Protein AF-A0A0F3INC1-F1 (afdb_monomer_lite)

Foldseek 3Di:
DDDDDDDDDPVLVVLQVLLVCVLCVQLVQLDDPNRDWDWADDPDDGTDTDSDSVVRNVRDDDPDPSSD

InterPro domains:
  IPR001844 Chaperonin Cpn60/GroEL [PTHR45633] (2-68)
  IPR002423 Chaperonin Cpn60/GroEL/TCP-1 family [PF00118] (23-64)
  IPR017998 T-complex protein 1 [PR00304] (25-41)
  IPR017998 T-complex protein 1 [PR00304] (47-65)
  IPR027413 GroEL-like equatorial domain superfamily [G3DSA:1.10.560.10] (6-68)
  IPR027413 GroEL-like equatorial domain superfamily [SSF48592] (3-68)

Secondary structure (DSSP, 8-state):
--------HHHHHHHHHHHHHHHHHHHHTT-STTPPPEEE--SSSSPEEE--HHHHHHT---SSTTT-

Sequence (68 aa):
MAAKEVKFSTDARTKMLRGVDILADAVKVTLGPKGRNVVIEKSFGAPRITKDGVSVAKEIELADKFEN

Organism: NCBI:txid552518

Radius of gyration: 15.36 Å; chains: 1; bounding box: 26×34×39 Å

pLDDT: mean 94.7, std 5.07, range [59.97, 97.94]

Structure (mmCIF, N/CA/C/O backbone):
data_AF-A0A0F3INC1-F1
#
_entry.id   AF-A0A0F3INC1-F1
#
loop_
_atom_site.group_PDB
_atom_site.id
_atom_site.type_symbol
_atom_site.label_atom_id
_atom_site.label_alt_id
_atom_site.label_comp_id
_atom_site.label_asym_id
_atom_site.label_entity_id
_atom_site.label_seq_id
_atom_site.pdbx_PDB_ins_code
_atom_site.Cartn_x
_atom_site.Cartn_y
_atom_site.Cartn_z
_atom_site.occupancy
_atom_site.B_iso_or_equiv
_atom_site.auth_seq_id
_atom_site.auth_comp_id
_atom_site.auth_asym_id
_atom_site.auth_atom_id
_atom_site.pdbx_PDB_model_num
ATOM 1 N N . MET A 1 1 ? -3.208 22.081 22.995 1.00 59.97 1 MET A N 1
ATOM 2 C CA . MET A 1 1 ? -3.125 20.668 22.559 1.00 59.97 1 MET A CA 1
ATOM 3 C C . MET A 1 1 ? -4.135 20.464 21.444 1.00 59.97 1 MET A C 1
ATOM 5 O O . MET A 1 1 ? -5.246 20.954 21.582 1.00 59.97 1 MET A O 1
ATOM 9 N N . ALA A 1 2 ? -3.757 19.814 20.343 1.00 80.88 2 ALA A N 1
ATOM 10 C CA . ALA A 1 2 ? -4.712 19.492 19.282 1.00 80.88 2 ALA A CA 1
ATOM 11 C C . ALA A 1 2 ? -5.704 18.423 19.769 1.00 80.88 2 ALA A C 1
ATOM 13 O O . ALA A 1 2 ? -5.297 17.483 20.459 1.00 80.88 2 ALA A O 1
ATOM 14 N N . ALA A 1 3 ? -6.982 18.571 19.413 1.00 88.81 3 ALA A N 1
ATOM 15 C CA . ALA A 1 3 ? -8.011 17.582 19.717 1.00 88.81 3 ALA A CA 1
ATOM 16 C C . ALA A 1 3 ? -7.670 16.224 19.076 1.00 88.81 3 ALA A C 1
ATOM 18 O O . ALA A 1 3 ? -7.074 16.164 17.997 1.00 88.81 3 ALA A O 1
ATOM 19 N N . LYS A 1 4 ? -8.021 15.133 19.762 1.00 92.06 4 LYS A N 1
ATOM 20 C CA . LYS A 1 4 ? -7.811 13.759 19.294 1.00 92.06 4 LYS A CA 1
ATOM 21 C C . LYS A 1 4 ? -9.147 13.173 18.865 1.00 92.06 4 LYS A C 1
ATOM 23 O O . LYS A 1 4 ? -10.113 13.240 19.617 1.00 92.06 4 LYS A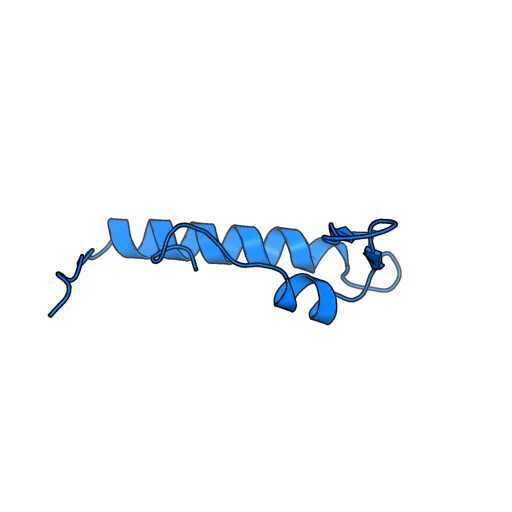 O 1
ATOM 28 N N . GLU A 1 5 ? -9.178 12.587 17.677 1.00 90.88 5 GLU A N 1
ATOM 29 C CA . GLU A 1 5 ? -10.302 11.774 17.228 1.00 90.88 5 GLU A CA 1
ATOM 30 C C . GLU A 1 5 ? -10.056 10.324 17.654 1.00 90.88 5 GLU A C 1
ATOM 32 O O . GLU A 1 5 ? -8.949 9.807 17.489 1.00 90.88 5 GLU A O 1
ATOM 37 N N . VAL A 1 6 ? -11.067 9.678 18.236 1.00 92.75 6 VAL A N 1
ATOM 38 C CA . VAL A 1 6 ? -10.971 8.300 18.731 1.00 92.75 6 VAL A CA 1
ATOM 39 C C . VAL A 1 6 ? -12.115 7.489 18.138 1.00 92.75 6 VAL A C 1
ATOM 41 O O . VAL A 1 6 ? -13.283 7.807 18.351 1.00 92.75 6 VAL A O 1
ATOM 44 N N . LYS A 1 7 ? -11.767 6.434 17.397 1.00 92.75 7 LYS A N 1
ATOM 45 C CA . LYS A 1 7 ? -12.706 5.472 16.807 1.00 92.75 7 LYS A CA 1
ATOM 46 C C . LYS A 1 7 ? -12.600 4.135 17.530 1.00 92.75 7 LYS A C 1
ATOM 48 O O . LYS A 1 7 ? -11.517 3.747 17.962 1.00 92.75 7 LYS A O 1
ATOM 53 N N . PHE A 1 8 ? -13.713 3.412 17.632 1.00 94.00 8 PHE A N 1
ATOM 54 C CA . PHE A 1 8 ? -13.787 2.158 18.385 1.00 94.00 8 PHE A CA 1
ATOM 55 C C . PHE A 1 8 ? -14.312 0.996 17.543 1.00 94.00 8 PHE A C 1
ATOM 57 O O . PHE A 1 8 ? -15.052 1.175 16.574 1.00 94.00 8 PHE A O 1
ATOM 64 N N . SER A 1 9 ? -13.963 -0.217 17.979 1.00 95.00 9 SER A N 1
ATOM 65 C CA . SER A 1 9 ? -14.486 -1.484 17.465 1.00 95.00 9 SER A CA 1
ATOM 66 C C . SER A 1 9 ? -14.461 -1.563 15.929 1.00 95.00 9 SER A C 1
ATOM 68 O O . SER A 1 9 ? -13.398 -1.452 15.319 1.00 95.00 9 SER A O 1
ATOM 70 N N . THR A 1 10 ? -15.611 -1.800 15.299 1.00 96.06 10 THR A N 1
ATOM 71 C CA . THR A 1 10 ? -15.729 -2.085 13.868 1.00 96.06 10 THR A CA 1
ATOM 72 C C . THR A 1 10 ? -15.377 -0.889 12.993 1.00 96.0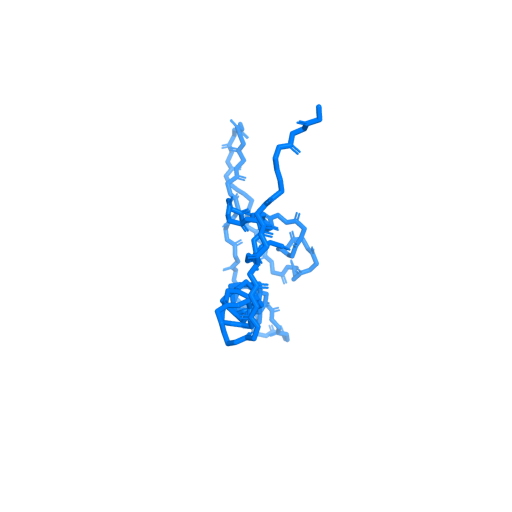6 10 THR A C 1
ATOM 74 O O . THR A 1 10 ? -14.770 -1.093 11.948 1.00 96.06 10 THR A O 1
ATOM 77 N N . ASP A 1 11 ? -15.686 0.341 13.412 1.00 93.81 11 ASP A N 1
ATOM 78 C CA . ASP A 1 11 ? -15.373 1.545 12.627 1.00 93.81 11 ASP A CA 1
ATOM 79 C C . ASP A 1 11 ? -13.853 1.739 12.494 1.00 93.81 11 ASP A C 1
ATOM 81 O O . ASP A 1 11 ? -13.338 1.912 11.390 1.00 93.81 11 ASP A O 1
ATOM 85 N N . ALA A 1 12 ? -13.113 1.577 13.598 1.00 95.19 12 ALA A N 1
ATOM 86 C CA . ALA A 1 12 ? -11.650 1.626 13.578 1.00 95.19 12 ALA A CA 1
ATOM 87 C C . ALA A 1 12 ? -11.047 0.502 12.718 1.00 95.19 12 ALA A C 1
ATOM 89 O O . ALA A 1 12 ? -10.209 0.761 11.856 1.00 95.19 12 ALA A O 1
ATOM 90 N N . ARG A 1 13 ? -11.512 -0.743 12.900 1.00 95.56 13 ARG A N 1
ATOM 91 C CA . ARG A 1 13 ? -11.008 -1.895 12.131 1.00 95.56 13 ARG A CA 1
ATOM 92 C C . ARG A 1 13 ? -11.289 -1.778 10.636 1.00 95.56 13 ARG A C 1
ATOM 94 O O . ARG A 1 13 ? -10.454 -2.181 9.838 1.00 95.56 13 ARG A O 1
ATOM 101 N N . THR A 1 14 ? -12.446 -1.237 10.258 1.00 96.75 14 THR A N 1
ATOM 102 C CA . THR A 1 14 ? -12.827 -1.090 8.846 1.00 96.75 14 THR A CA 1
ATOM 103 C C . THR A 1 14 ? -11.926 -0.084 8.141 1.00 96.75 14 THR A C 1
ATOM 105 O O . THR A 1 14 ? -11.502 -0.344 7.019 1.00 96.75 14 THR A O 1
ATOM 108 N N . LYS A 1 15 ? -11.587 1.035 8.796 1.00 95.50 15 LYS A N 1
ATOM 109 C CA . LYS A 1 15 ? -10.630 2.001 8.240 1.00 95.50 15 LYS A CA 1
ATOM 110 C C . LYS A 1 15 ? -9.218 1.423 8.135 1.00 95.50 15 LYS A C 1
ATOM 112 O O . LYS A 1 15 ? -8.626 1.487 7.065 1.00 95.50 15 LYS A O 1
ATOM 117 N N . MET A 1 16 ? -8.737 0.744 9.176 1.00 95.25 16 MET A N 1
ATOM 118 C CA . MET A 1 16 ? -7.438 0.063 9.106 1.00 95.25 16 MET A CA 1
ATOM 119 C C . MET A 1 16 ? -7.378 -0.958 7.964 1.00 95.25 16 MET A C 1
ATOM 121 O O . MET A 1 16 ? -6.392 -1.010 7.239 1.00 95.25 16 MET A O 1
ATOM 125 N N . LEU A 1 17 ? -8.434 -1.761 7.788 1.00 96.88 17 LEU A N 1
ATOM 126 C CA . LEU A 1 17 ? -8.493 -2.762 6.725 1.00 96.88 17 LEU A CA 1
ATOM 127 C C . LEU A 1 17 ? -8.373 -2.119 5.341 1.00 96.88 17 LEU A C 1
ATOM 129 O O . LEU A 1 17 ? -7.592 -2.597 4.531 1.00 96.88 17 LEU A O 1
ATOM 133 N N . ARG A 1 18 ? -9.070 -1.000 5.102 1.00 97.06 18 ARG A N 1
ATOM 134 C CA . ARG A 1 18 ? -8.950 -0.256 3.837 1.00 97.06 18 ARG A CA 1
ATOM 135 C C . ARG A 1 18 ? -7.519 0.193 3.568 1.00 97.06 18 ARG A C 1
ATOM 137 O O . ARG A 1 18 ? -7.042 0.043 2.449 1.00 97.06 18 ARG A O 1
ATOM 144 N N . GLY A 1 19 ? -6.837 0.696 4.591 1.00 96.94 19 GLY A N 1
ATOM 145 C CA . GLY A 1 19 ? -5.430 1.072 4.497 1.00 96.94 19 GLY A CA 1
ATOM 146 C C . GLY A 1 19 ? -4.522 -0.083 4.093 1.00 96.94 19 GLY A C 1
ATOM 147 O O . GLY A 1 19 ? -3.731 0.020 3.152 1.00 96.94 19 GLY A O 1
ATOM 148 N N . VAL A 1 20 ? -4.693 -1.221 4.770 1.00 97.62 20 VAL A N 1
ATOM 149 C CA . VAL A 1 20 ? -3.963 -2.457 4.470 1.00 97.62 20 VAL A CA 1
ATOM 150 C C . VAL A 1 20 ? -4.256 -2.942 3.052 1.00 97.62 20 VAL A C 1
ATOM 152 O O . VAL A 1 20 ? -3.320 -3.316 2.347 1.00 97.62 20 VAL A O 1
ATOM 155 N N . ASP A 1 21 ? -5.516 -2.907 2.619 1.00 97.94 21 ASP A N 1
ATOM 156 C CA . ASP A 1 21 ? -5.921 -3.327 1.277 1.00 97.94 21 ASP A CA 1
ATOM 157 C C . ASP A 1 21 ? -5.269 -2.447 0.203 1.00 97.94 21 ASP A C 1
ATOM 159 O O . ASP A 1 21 ? -4.726 -2.979 -0.763 1.00 97.94 21 ASP A O 1
ATOM 163 N N . ILE A 1 22 ? -5.223 -1.122 0.389 1.00 97.25 22 ILE A N 1
ATOM 164 C CA . ILE A 1 22 ? -4.566 -0.204 -0.558 1.00 97.25 22 ILE A CA 1
ATOM 165 C C . ILE A 1 22 ? -3.070 -0.522 -0.682 1.00 97.25 22 ILE A C 1
ATOM 167 O O . ILE A 1 22 ? -2.553 -0.662 -1.795 1.00 97.25 22 ILE A O 1
ATOM 171 N N . LEU A 1 23 ? -2.376 -0.683 0.449 1.00 96.31 23 LEU A N 1
ATOM 172 C CA . LEU A 1 23 ? -0.956 -1.039 0.470 1.00 96.31 23 LEU A CA 1
ATOM 173 C C . LEU A 1 23 ? -0.710 -2.398 -0.203 1.00 96.31 23 LEU A C 1
ATOM 175 O O . LEU A 1 23 ? 0.165 -2.531 -1.064 1.00 96.31 23 LEU A O 1
ATOM 179 N N . ALA A 1 24 ? -1.485 -3.412 0.176 1.00 97.56 24 ALA A N 1
ATOM 180 C CA . ALA A 1 24 ? -1.330 -4.768 -0.329 1.00 97.56 24 ALA A CA 1
ATOM 181 C C . ALA A 1 24 ? -1.637 -4.852 -1.827 1.00 97.56 24 ALA A C 1
ATOM 183 O O . ALA A 1 24 ? -0.889 -5.492 -2.568 1.00 97.56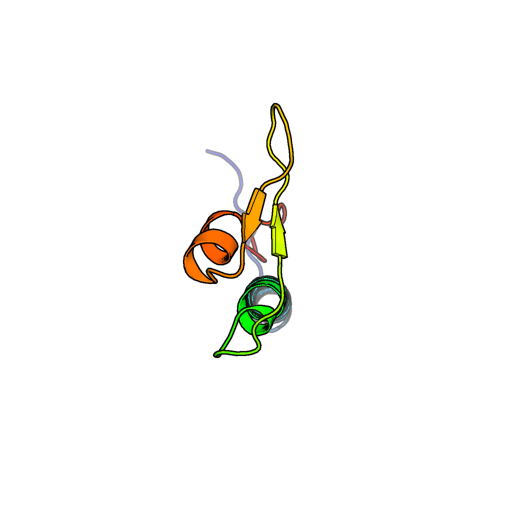 24 ALA A O 1
ATOM 184 N N . ASP A 1 25 ? -2.692 -4.190 -2.295 1.00 97.56 25 ASP A N 1
ATOM 185 C CA . ASP A 1 25 ? -3.101 -4.204 -3.696 1.00 97.56 25 ASP A CA 1
ATOM 186 C C . ASP A 1 25 ? -2.076 -3.527 -4.603 1.00 97.56 25 ASP A C 1
ATOM 188 O O . ASP A 1 25 ? -1.799 -4.033 -5.695 1.00 97.56 25 ASP A O 1
ATOM 192 N N . ALA A 1 26 ? -1.455 -2.446 -4.136 1.00 96.62 26 ALA A N 1
ATOM 193 C CA . ALA A 1 26 ? -0.398 -1.759 -4.865 1.00 96.62 26 ALA A CA 1
ATOM 194 C C . ALA A 1 26 ? 0.917 -2.557 -4.907 1.00 96.62 26 ALA A C 1
ATOM 196 O O . ALA A 1 26 ? 1.597 -2.569 -5.933 1.00 96.62 26 ALA A O 1
ATOM 197 N N . VAL A 1 27 ? 1.286 -3.254 -3.828 1.00 97.50 27 VAL A N 1
ATOM 198 C CA . VAL A 1 27 ? 2.558 -3.999 -3.755 1.00 97.50 27 VAL A CA 1
ATOM 199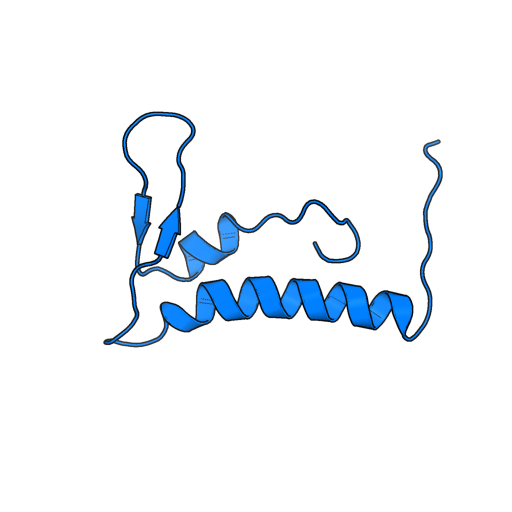 C C . VAL A 1 27 ? 2.445 -5.387 -4.391 1.00 97.50 27 VAL A C 1
ATOM 201 O O . VAL A 1 27 ? 3.368 -5.839 -5.068 1.00 97.50 27 VAL A O 1
ATOM 204 N N . LYS A 1 28 ? 1.313 -6.086 -4.240 1.00 97.56 28 LYS A N 1
ATOM 205 C CA . LYS A 1 28 ? 1.180 -7.482 -4.699 1.00 97.56 28 LYS A CA 1
ATOM 206 C C . LYS A 1 28 ? 1.359 -7.643 -6.207 1.00 97.56 28 LYS A C 1
ATOM 208 O O . LYS A 1 28 ? 1.805 -8.696 -6.659 1.00 97.56 28 LYS A O 1
ATOM 213 N N . VAL A 1 29 ? 1.050 -6.614 -7.001 1.00 97.44 29 VAL A N 1
ATOM 214 C CA . VAL A 1 29 ? 1.202 -6.676 -8.465 1.00 97.44 29 VAL A CA 1
ATOM 215 C C . VAL A 1 29 ? 2.661 -6.778 -8.899 1.00 97.44 29 VAL A C 1
ATOM 217 O O . VAL A 1 29 ? 2.920 -7.228 -10.015 1.00 97.44 29 VAL A O 1
ATOM 220 N N . THR A 1 30 ? 3.615 -6.409 -8.039 1.00 97.31 30 THR A N 1
ATOM 221 C CA . THR A 1 30 ? 5.049 -6.485 -8.334 1.00 97.31 30 THR A CA 1
ATOM 222 C C . THR A 1 30 ? 5.674 -7.827 -7.945 1.00 97.31 30 THR A C 1
ATOM 224 O O . THR A 1 30 ? 6.873 -8.018 -8.135 1.00 97.31 30 THR A O 1
ATOM 227 N N . LEU A 1 31 ? 4.900 -8.766 -7.388 1.00 96.56 31 LEU A N 1
ATOM 228 C CA . LEU A 1 31 ? 5.427 -10.016 -6.846 1.00 96.56 31 LEU A CA 1
ATOM 229 C C . LEU A 1 31 ? 5.831 -11.016 -7.943 1.00 96.56 31 LEU A C 1
ATOM 231 O O . LEU A 1 31 ? 5.093 -11.283 -8.895 1.00 96.56 31 LEU A O 1
ATOM 235 N N . GL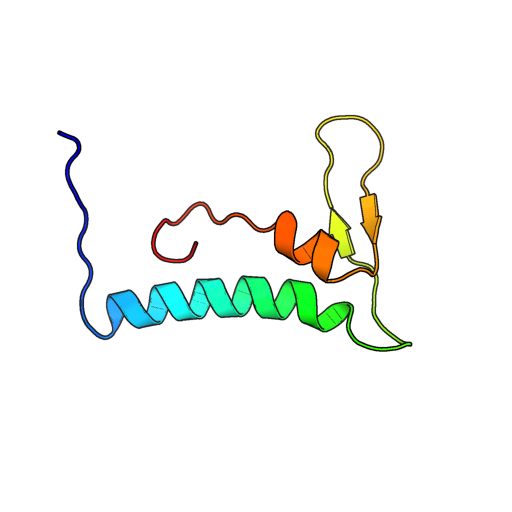Y A 1 32 ? 6.989 -11.647 -7.741 1.00 96.38 32 GLY A N 1
ATOM 236 C CA . GLY A 1 32 ? 7.479 -12.750 -8.562 1.00 96.38 32 GLY A CA 1
ATOM 237 C C . GLY A 1 32 ? 8.083 -12.324 -9.908 1.00 96.38 32 GLY A C 1
ATOM 238 O O . GLY A 1 32 ? 8.071 -11.152 -10.283 1.00 96.38 32 GLY A O 1
ATOM 239 N N . PRO A 1 33 ? 8.604 -13.286 -10.689 1.00 96.38 33 PRO A N 1
ATOM 240 C CA . PRO A 1 33 ? 9.313 -13.000 -11.941 1.00 96.38 33 PRO A CA 1
ATOM 241 C C . PRO A 1 33 ? 8.412 -12.394 -13.032 1.00 96.38 33 PRO A C 1
ATOM 243 O O . PRO A 1 33 ? 8.905 -11.778 -13.975 1.00 96.38 33 PRO A O 1
ATOM 246 N N . LYS A 1 34 ? 7.085 -12.546 -12.905 1.00 96.56 34 LYS A N 1
ATOM 247 C CA . LYS A 1 34 ? 6.075 -11.953 -13.798 1.00 96.56 34 LYS A CA 1
ATOM 248 C C . LYS A 1 34 ? 5.380 -10.727 -13.191 1.00 96.56 34 LYS A C 1
ATOM 250 O O . LYS A 1 34 ? 4.310 -10.347 -13.667 1.00 96.56 34 LYS A O 1
ATOM 255 N N . GLY A 1 35 ? 5.986 -10.104 -12.178 1.00 96.56 35 GLY A N 1
ATOM 256 C CA . GLY A 1 35 ? 5.503 -8.857 -11.594 1.00 96.56 35 GLY A CA 1
ATOM 257 C C . GLY A 1 35 ? 5.279 -7.774 -12.655 1.00 96.56 35 GLY A C 1
ATOM 258 O O . GLY A 1 35 ? 6.022 -7.665 -13.645 1.00 96.56 35 GLY A O 1
ATOM 259 N N . ARG A 1 36 ? 4.219 -6.993 -12.465 1.00 97.75 36 ARG A N 1
ATOM 260 C CA . ARG A 1 36 ? 3.816 -5.878 -13.324 1.00 97.75 36 ARG A CA 1
ATOM 261 C C . ARG A 1 36 ? 4.469 -4.581 -12.865 1.00 97.75 36 ARG A C 1
ATOM 263 O O . ARG A 1 36 ? 4.944 -4.466 -11.740 1.00 97.75 36 ARG A O 1
ATOM 270 N N . ASN A 1 37 ? 4.502 -3.620 -13.780 1.00 97.38 37 ASN A N 1
ATOM 271 C CA . ASN A 1 37 ? 5.020 -2.293 -13.499 1.00 97.38 37 ASN A CA 1
ATOM 272 C C . ASN A 1 37 ? 4.005 -1.489 -12.686 1.00 97.38 37 ASN A C 1
ATOM 274 O O . ASN A 1 37 ? 2.817 -1.487 -13.008 1.00 97.38 37 ASN A O 1
ATOM 278 N N . VAL A 1 38 ? 4.510 -0.754 -11.704 1.00 97.69 38 VAL A N 1
ATOM 279 C CA . VAL A 1 38 ? 3.806 0.314 -10.999 1.00 97.69 38 VAL A CA 1
ATOM 280 C C . VAL A 1 38 ? 4.425 1.639 -11.429 1.00 97.69 38 VAL A C 1
ATOM 282 O O . VAL A 1 38 ? 5.648 1.750 -11.559 1.00 97.69 38 VAL A O 1
ATOM 285 N N . VAL A 1 39 ? 3.572 2.622 -11.704 1.00 97.44 39 VAL A N 1
ATOM 286 C CA . VAL A 1 39 ? 3.975 3.969 -12.115 1.00 97.44 39 VAL A CA 1
ATOM 287 C C . VAL A 1 39 ? 3.790 4.897 -10.925 1.00 97.44 39 VAL A C 1
ATOM 289 O O . VAL A 1 39 ? 2.706 4.955 -10.356 1.00 97.44 39 VAL A O 1
ATOM 292 N N . ILE A 1 40 ? 4.855 5.598 -10.555 1.00 96.50 40 ILE A N 1
ATOM 293 C CA . ILE A 1 40 ? 4.910 6.496 -9.405 1.00 96.50 40 ILE A CA 1
ATOM 294 C C . ILE A 1 40 ? 5.173 7.903 -9.936 1.00 96.50 40 ILE A C 1
ATOM 296 O O . ILE A 1 40 ? 6.124 8.125 -10.697 1.00 96.50 40 ILE A O 1
ATOM 300 N N . GLU A 1 41 ? 4.308 8.842 -9.563 1.00 95.62 41 GLU A N 1
ATOM 301 C CA . GLU A 1 41 ? 4.463 10.249 -9.915 1.00 95.62 41 GLU A CA 1
ATOM 302 C C . GLU A 1 41 ? 5.720 10.836 -9.260 1.00 95.62 41 GLU A C 1
ATOM 304 O O . GLU A 1 41 ? 6.131 10.444 -8.170 1.00 95.62 41 GLU A O 1
ATOM 309 N N . LYS A 1 42 ? 6.355 11.782 -9.947 1.00 92.62 42 LYS A N 1
ATOM 310 C CA . LYS A 1 42 ? 7.436 12.594 -9.395 1.00 92.62 42 LYS A CA 1
ATOM 311 C C . LYS A 1 42 ? 7.054 14.053 -9.539 1.00 92.62 42 LYS A C 1
ATOM 313 O O . LYS A 1 42 ? 6.555 14.443 -10.587 1.00 92.62 42 LYS A O 1
ATOM 318 N N . 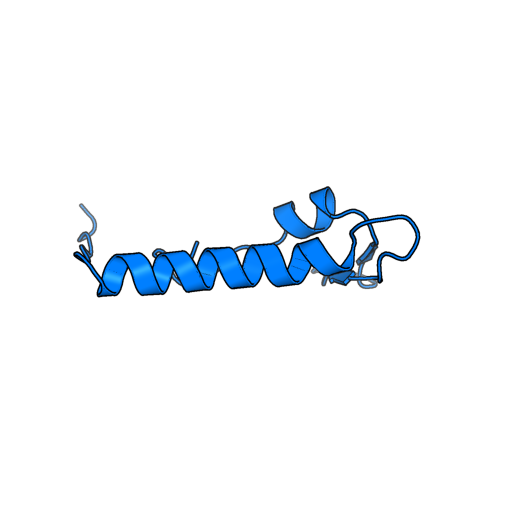SER A 1 43 ? 7.389 14.866 -8.541 1.00 91.38 43 SER A N 1
ATOM 319 C CA . SER A 1 43 ? 7.118 16.310 -8.569 1.00 91.38 43 SER A CA 1
ATOM 320 C C . SER A 1 43 ? 7.787 17.034 -9.744 1.00 91.38 43 SER A C 1
ATOM 322 O O . SER A 1 43 ? 7.333 18.102 -10.139 1.00 91.38 43 SER A O 1
ATOM 324 N N . PHE A 1 44 ? 8.858 16.466 -10.311 1.00 91.38 44 PHE A N 1
ATOM 325 C CA . PHE A 1 44 ? 9.545 17.002 -11.484 1.00 91.38 44 PHE A CA 1
ATOM 326 C C . PHE A 1 44 ? 10.025 15.879 -12.413 1.00 91.38 44 PHE A C 1
ATOM 328 O O . PHE A 1 44 ? 10.536 14.851 -11.957 1.00 91.38 44 PHE A O 1
ATOM 335 N N . GLY A 1 45 ? 9.933 16.117 -13.724 1.00 93.25 45 GLY A N 1
ATOM 336 C CA . GLY A 1 45 ? 10.421 15.208 -14.763 1.00 93.25 45 GLY A CA 1
ATOM 337 C C . GLY A 1 45 ? 9.451 14.072 -15.106 1.00 93.25 45 GLY A C 1
ATOM 338 O O . GLY A 1 45 ? 8.240 14.203 -14.966 1.00 93.25 45 GLY A O 1
ATOM 339 N N . ALA A 1 46 ? 9.993 12.963 -15.615 1.00 95.19 46 ALA A N 1
ATOM 340 C CA . ALA A 1 46 ? 9.204 11.797 -16.009 1.00 95.19 46 ALA A CA 1
ATOM 341 C C . ALA A 1 46 ? 8.828 10.919 -14.796 1.00 95.19 46 ALA A C 1
ATOM 343 O O . ALA A 1 46 ? 9.619 10.811 -13.850 1.00 95.19 46 ALA A O 1
ATOM 344 N N . PRO A 1 47 ? 7.669 10.235 -14.833 1.00 95.94 47 PRO A N 1
ATOM 345 C CA . PRO A 1 47 ? 7.250 9.336 -13.763 1.00 95.94 47 PRO A CA 1
ATOM 346 C C . PRO A 1 47 ? 8.211 8.149 -13.619 1.00 95.94 47 PRO A C 1
ATOM 348 O O . PRO A 1 47 ? 8.851 7.702 -14.577 1.00 95.94 47 PRO A O 1
ATOM 351 N N . ARG A 1 48 ? 8.315 7.608 -12.406 1.00 95.25 48 ARG A N 1
ATOM 352 C CA . ARG A 1 48 ? 9.139 6.430 -12.120 1.00 95.25 48 ARG A CA 1
ATOM 353 C C . ARG A 1 48 ? 8.331 5.167 -12.376 1.00 95.25 48 ARG A C 1
ATOM 355 O O . ARG A 1 48 ? 7.317 4.938 -11.734 1.00 95.25 48 ARG A O 1
ATOM 362 N N . ILE A 1 49 ? 8.820 4.315 -13.268 1.00 96.88 49 ILE A N 1
ATOM 363 C CA . ILE A 1 49 ? 8.245 2.990 -13.521 1.00 96.88 49 ILE A CA 1
ATOM 364 C C . ILE A 1 49 ? 9.092 1.958 -12.770 1.00 96.88 49 ILE A C 1
ATOM 366 O O . ILE A 1 49 ? 10.309 1.923 -12.950 1.00 96.88 49 ILE A O 1
ATOM 370 N N . THR A 1 50 ? 8.481 1.136 -11.914 1.00 96.44 50 THR A N 1
ATOM 371 C CA . THR A 1 50 ? 9.200 0.145 -11.095 1.00 96.44 50 THR A CA 1
ATOM 372 C C . THR A 1 50 ? 8.447 -1.180 -10.963 1.00 96.44 50 THR A C 1
ATOM 374 O O . THR A 1 50 ? 7.222 -1.223 -11.047 1.00 96.44 50 THR A O 1
ATOM 377 N N . LYS A 1 51 ? 9.195 -2.265 -10.738 1.00 96.88 51 LYS A N 1
ATOM 378 C CA . LYS A 1 51 ? 8.693 -3.580 -10.294 1.00 96.88 51 LYS A CA 1
ATOM 379 C C . LYS A 1 51 ? 9.193 -3.947 -8.894 1.00 96.88 51 LYS A C 1
ATOM 381 O O . LYS A 1 51 ? 9.065 -5.086 -8.464 1.00 96.88 51 LYS A O 1
ATOM 386 N N . ASP A 1 52 ? 9.837 -3.011 -8.209 1.00 96.25 52 ASP A N 1
ATOM 387 C CA . ASP A 1 52 ? 10.304 -3.212 -6.845 1.00 96.25 52 ASP A CA 1
ATOM 388 C C . ASP A 1 52 ? 9.194 -2.843 -5.858 1.00 96.25 52 ASP A C 1
ATOM 390 O O . ASP A 1 52 ? 8.870 -1.664 -5.695 1.00 96.25 52 ASP A O 1
ATOM 394 N N . GLY A 1 53 ? 8.641 -3.853 -5.185 1.00 96.69 53 GLY A N 1
ATOM 395 C CA . GLY A 1 53 ? 7.589 -3.675 -4.184 1.00 96.69 53 GLY A CA 1
ATOM 396 C C . GLY A 1 53 ? 8.036 -2.864 -2.967 1.00 96.69 53 GLY A C 1
ATOM 397 O O . GLY A 1 53 ? 7.211 -2.188 -2.359 1.00 96.69 53 GLY A O 1
ATOM 398 N N . VAL A 1 54 ? 9.335 -2.853 -2.641 1.00 97.38 54 VAL A N 1
ATOM 399 C CA . VAL A 1 54 ? 9.869 -2.044 -1.533 1.00 97.38 54 VAL A CA 1
ATOM 400 C C . VAL A 1 54 ? 9.801 -0.560 -1.879 1.00 97.38 54 VAL A C 1
ATOM 402 O O . VAL A 1 54 ? 9.414 0.251 -1.041 1.00 97.38 54 VAL A O 1
ATOM 405 N N . SER A 1 55 ? 10.147 -0.195 -3.115 1.00 96.50 55 SER A N 1
ATOM 406 C CA . SER A 1 55 ? 9.984 1.176 -3.606 1.00 96.50 55 SER A CA 1
ATOM 407 C C . SER A 1 55 ? 8.513 1.588 -3.664 1.00 96.50 55 SER A C 1
ATOM 409 O O . SER A 1 55 ? 8.211 2.716 -3.308 1.00 96.50 55 SER A O 1
ATOM 411 N N . VAL A 1 56 ? 7.603 0.697 -4.072 1.00 96.75 56 VAL A N 1
ATOM 412 C CA . VAL A 1 56 ? 6.158 1.000 -4.101 1.00 96.75 56 VAL A CA 1
ATOM 413 C C . VAL A 1 56 ? 5.616 1.243 -2.692 1.00 96.75 56 VAL A C 1
ATOM 415 O O . VAL A 1 56 ? 4.946 2.242 -2.469 1.00 96.75 56 VAL A O 1
ATOM 418 N N . ALA A 1 57 ? 5.953 0.384 -1.727 1.00 96.62 57 ALA A N 1
ATOM 419 C CA . ALA A 1 57 ? 5.461 0.500 -0.353 1.00 96.62 57 ALA A CA 1
ATOM 420 C C . ALA A 1 57 ? 5.882 1.809 0.337 1.00 96.62 57 ALA A C 1
ATOM 422 O O . ALA A 1 57 ? 5.134 2.339 1.148 1.00 96.62 57 ALA A O 1
ATOM 423 N N . LYS A 1 58 ? 7.071 2.338 0.016 1.00 96.06 58 LYS A N 1
ATOM 424 C CA . LYS A 1 58 ? 7.587 3.586 0.605 1.00 96.06 58 LYS A CA 1
ATOM 425 C C . LYS A 1 58 ? 6.855 4.845 0.147 1.00 96.06 58 LYS A C 1
ATOM 427 O O . LYS A 1 58 ? 6.962 5.859 0.820 1.00 96.06 58 LYS A O 1
ATOM 432 N N . GLU A 1 59 ? 6.178 4.787 -0.993 1.00 94.81 59 GLU A N 1
ATOM 433 C CA . GLU A 1 59 ? 5.526 5.945 -1.618 1.00 94.81 59 GLU A CA 1
ATOM 434 C C . GLU A 1 59 ? 4.021 5.991 -1.302 1.00 94.81 59 GLU A C 1
ATOM 436 O O . GLU A 1 59 ? 3.318 6.888 -1.758 1.00 94.81 59 GLU A O 1
ATOM 441 N N . ILE A 1 60 ? 3.506 5.015 -0.546 1.00 95.31 60 ILE A N 1
ATOM 442 C CA . ILE A 1 60 ? 2.098 4.963 -0.150 1.00 95.31 60 ILE A CA 1
ATOM 443 C C . ILE A 1 60 ? 1.932 5.720 1.162 1.00 95.31 60 ILE A C 1
ATOM 445 O O . ILE A 1 60 ? 2.378 5.271 2.214 1.00 95.31 60 ILE A O 1
ATOM 449 N N . GLU A 1 61 ? 1.246 6.853 1.075 1.00 95.88 61 GLU A N 1
ATOM 450 C CA . GLU A 1 61 ? 0.789 7.653 2.204 1.00 95.88 61 GLU A CA 1
ATOM 451 C C . GLU A 1 61 ? -0.687 7.993 1.969 1.00 95.88 61 GLU A C 1
ATOM 453 O O . GLU A 1 61 ? -1.070 8.440 0.882 1.00 95.88 61 GLU A O 1
ATOM 458 N N . LEU A 1 62 ? -1.538 7.728 2.959 1.00 95.44 62 LEU A N 1
ATOM 459 C CA . LEU A 1 62 ? -2.983 7.927 2.854 1.00 95.44 62 LEU A CA 1
ATOM 460 C C . LEU A 1 62 ? -3.400 9.181 3.620 1.00 95.44 62 LEU A C 1
ATOM 462 O O . LEU A 1 62 ? -2.948 9.447 4.730 1.00 95.44 62 LEU A O 1
ATOM 466 N N . ALA A 1 63 ? -4.313 9.957 3.036 1.00 94.12 63 ALA A N 1
ATOM 467 C CA . ALA A 1 63 ? -4.789 11.196 3.651 1.00 94.12 63 ALA A CA 1
ATOM 468 C C . ALA A 1 63 ? -5.589 10.954 4.948 1.00 94.12 63 ALA A C 1
ATOM 470 O O . ALA A 1 63 ? -5.629 11.818 5.830 1.00 94.12 63 ALA A O 1
ATOM 471 N N . ASP A 1 64 ? -6.245 9.795 5.069 1.00 93.00 64 ASP A N 1
ATOM 472 C CA . ASP A 1 64 ? -6.997 9.419 6.263 1.00 93.00 64 ASP A CA 1
ATOM 473 C C . ASP A 1 64 ? -6.070 8.799 7.316 1.00 93.00 64 ASP A C 1
ATOM 475 O O . ASP A 1 64 ? -5.472 7.748 7.108 1.00 93.00 64 ASP A O 1
ATOM 479 N N . LYS A 1 65 ? -6.006 9.432 8.491 1.00 93.69 65 LYS A N 1
ATOM 480 C CA . LYS A 1 65 ? -5.137 9.019 9.607 1.00 93.69 65 LYS A CA 1
ATOM 481 C C . LYS A 1 65 ? -5.459 7.647 10.205 1.00 93.69 65 LYS A C 1
ATOM 483 O O . LYS A 1 65 ? -4.659 7.149 10.986 1.00 93.69 65 LYS A O 1
ATOM 488 N N . PHE A 1 66 ? -6.646 7.100 9.957 1.00 93.00 66 PHE A N 1
ATOM 489 C CA . PHE A 1 66 ? -7.029 5.766 10.421 1.00 93.00 66 PHE A CA 1
ATOM 490 C C . PHE A 1 66 ? -6.810 4.693 9.349 1.00 93.00 66 PHE A C 1
ATOM 492 O O . PHE A 1 66 ? -6.870 3.508 9.677 1.00 93.00 66 PHE A O 1
ATOM 499 N N . GLU A 1 67 ? -6.613 5.095 8.091 1.00 93.44 67 GLU A N 1
ATOM 500 C CA . GLU A 1 67 ? -6.216 4.203 6.997 1.00 93.44 67 GLU A CA 1
ATOM 501 C C . GLU A 1 67 ? -4.680 4.153 6.858 1.00 93.44 67 GLU A C 1
ATOM 503 O O . GLU A 1 67 ? -4.144 3.111 6.502 1.00 93.44 67 GLU A O 1
ATOM 508 N N . ASN A 1 68 ? -3.968 5.240 7.173 1.00 87.69 68 ASN A N 1
ATOM 509 C CA . ASN A 1 68 ? -2.502 5.338 7.119 1.00 87.69 68 ASN A CA 1
ATOM 510 C C . ASN A 1 68 ? -1.786 4.707 8.323 1.00 87.69 68 ASN A C 1
ATOM 512 O O . ASN A 1 68 ? -0.788 3.987 8.109 1.00 87.69 68 ASN A O 1
#